Protein AF-Q2W8C9-F1 (afdb_monomer_lite)

Organism: Paramagnetospirillum magneticum (strain ATCC 700264 / AMB-1) (NCBI:txid342108)

Foldseek 3Di:
DVVLVVLVVVLVVLVVCVVVVHDHDLVSNLVSLCVNLVVDVVCNVVSVVSNVVSQDPPPDD

Structure (mmCIF, N/CA/C/O backbone):
data_AF-Q2W8C9-F1
#
_entry.id   AF-Q2W8C9-F1
#
loop_
_atom_site.group_PDB
_atom_site.id
_atom_site.type_symbol
_atom_site.label_atom_id
_atom_site.label_alt_id
_atom_site.label_comp_id
_atom_site.label_asym_id
_atom_site.label_entity_id
_atom_site.label_seq_id
_atom_site.pdbx_PDB_ins_code
_atom_site.Cartn_x
_atom_site.Cartn_y
_atom_site.Cartn_z
_atom_site.occupancy
_atom_site.B_iso_or_equiv
_atom_site.auth_seq_id
_atom_site.auth_comp_id
_atom_site.auth_asym_id
_atom_site.auth_atom_id
_atom_site.pdbx_PDB_model_num
ATOM 1 N N . MET A 1 1 ? -17.329 -0.219 5.877 1.00 60.56 1 MET A N 1
ATOM 2 C CA . MET A 1 1 ? -16.271 -1.264 5.883 1.00 60.56 1 MET A CA 1
ATOM 3 C C . MET A 1 1 ? -16.025 -1.973 4.540 1.00 60.56 1 MET A C 1
ATOM 5 O O . MET A 1 1 ? -14.901 -2.409 4.338 1.00 60.56 1 MET A O 1
ATOM 9 N N . LYS A 1 2 ? -16.984 -2.083 3.596 1.00 64.44 2 LYS A N 1
ATOM 10 C CA . LYS A 1 2 ? -16.753 -2.762 2.291 1.00 64.44 2 LYS A CA 1
ATOM 11 C C . LYS A 1 2 ? -15.614 -2.154 1.444 1.00 64.44 2 LYS A C 1
ATOM 13 O O . LYS A 1 2 ? -14.878 -2.902 0.811 1.00 64.44 2 LYS A O 1
ATOM 18 N N . LEU A 1 3 ? -15.437 -0.829 1.489 1.00 72.31 3 LEU A N 1
ATOM 19 C CA . LEU A 1 3 ? -14.402 -0.100 0.739 1.00 72.31 3 LEU A CA 1
ATOM 20 C C . LEU A 1 3 ? -12.970 -0.492 1.158 1.00 72.31 3 LEU A C 1
ATOM 22 O O . LEU A 1 3 ? -12.127 -0.773 0.314 1.00 72.31 3 LEU A O 1
ATOM 26 N N . VAL A 1 4 ? -12.726 -0.605 2.471 1.00 82.06 4 VAL A N 1
ATOM 27 C CA . VAL A 1 4 ? -11.415 -0.967 3.047 1.00 82.06 4 VAL A CA 1
ATOM 28 C C . VAL A 1 4 ? -10.975 -2.355 2.582 1.00 82.06 4 VAL A C 1
ATOM 30 O O . VAL A 1 4 ? -9.835 -2.535 2.172 1.00 82.06 4 VAL A O 1
ATOM 33 N N . ARG A 1 5 ? -11.893 -3.330 2.563 1.00 86.62 5 ARG A N 1
ATOM 34 C CA . ARG A 1 5 ? -11.595 -4.689 2.085 1.00 86.62 5 ARG A CA 1
ATOM 35 C C . ARG A 1 5 ? -11.204 -4.708 0.602 1.00 86.62 5 ARG A C 1
ATOM 37 O O . ARG A 1 5 ? -10.304 -5.455 0.231 1.00 86.62 5 ARG A O 1
ATOM 44 N N . GLY A 1 6 ? -11.857 -3.887 -0.224 1.00 91.50 6 GLY A N 1
ATOM 45 C CA . GLY A 1 6 ? -11.507 -3.730 -1.638 1.00 91.50 6 GLY A CA 1
ATOM 46 C C . GLY A 1 6 ? -10.110 -3.137 -1.825 1.00 91.50 6 GLY A C 1
ATOM 47 O O . GLY A 1 6 ? -9.321 -3.670 -2.599 1.00 91.50 6 GLY A O 1
ATOM 48 N N . HIS A 1 7 ? -9.777 -2.096 -1.058 1.00 92.56 7 HIS A N 1
ATOM 49 C CA . HIS A 1 7 ? -8.451 -1.475 -1.091 1.00 92.56 7 HIS A CA 1
ATOM 50 C C . HIS A 1 7 ? -7.341 -2.410 -0.600 1.00 92.56 7 HIS A C 1
ATOM 52 O O . HIS A 1 7 ? -6.287 -2.451 -1.224 1.00 92.56 7 HIS A O 1
ATOM 58 N N . ILE A 1 8 ? -7.582 -3.198 0.457 1.00 93.06 8 ILE A N 1
ATOM 59 C CA . ILE A 1 8 ? -6.627 -4.220 0.918 1.00 93.06 8 ILE A CA 1
ATOM 60 C C . ILE A 1 8 ? -6.378 -5.235 -0.193 1.00 93.06 8 ILE A C 1
ATOM 62 O O . ILE A 1 8 ? -5.229 -5.455 -0.554 1.00 93.06 8 ILE A O 1
ATOM 66 N N . LYS A 1 9 ? -7.443 -5.807 -0.777 1.00 95.19 9 LYS A N 1
ATOM 67 C CA . LYS A 1 9 ? -7.292 -6.786 -1.857 1.00 95.19 9 LYS A CA 1
ATOM 68 C C . LYS A 1 9 ? -6.497 -6.208 -3.029 1.00 95.19 9 LYS A C 1
ATOM 70 O O . LYS A 1 9 ? -5.570 -6.849 -3.505 1.00 95.19 9 LYS A O 1
ATOM 75 N N . ARG A 1 10 ? -6.838 -4.996 -3.472 1.00 95.44 10 ARG A N 1
ATOM 76 C CA . ARG A 1 10 ? -6.153 -4.357 -4.597 1.00 95.44 10 ARG A CA 1
ATOM 77 C C . ARG A 1 10 ? -4.679 -4.082 -4.290 1.00 95.44 10 ARG A C 1
ATOM 79 O O . ARG A 1 10 ? -3.838 -4.316 -5.149 1.00 95.44 10 ARG A O 1
ATOM 86 N N . LEU A 1 11 ? -4.366 -3.628 -3.076 1.00 94.81 11 LEU A N 1
ATOM 87 C CA . LEU A 1 11 ? -2.986 -3.408 -2.648 1.00 94.81 11 LEU A CA 1
ATOM 88 C C . LEU A 1 11 ? -2.193 -4.723 -2.610 1.00 94.81 11 LEU A C 1
ATOM 90 O O . LEU A 1 11 ? -1.056 -4.751 -3.068 1.00 94.81 11 LEU A O 1
ATOM 94 N N . THR A 1 12 ? -2.792 -5.812 -2.122 1.00 94.69 12 THR A N 1
ATOM 95 C CA . THR A 1 12 ? -2.181 -7.149 -2.160 1.00 94.69 12 THR A CA 1
ATOM 96 C C . THR A 1 12 ? -1.905 -7.598 -3.593 1.00 94.69 12 THR A C 1
ATOM 98 O O . THR A 1 12 ? -0.776 -7.977 -3.884 1.00 94.69 12 THR A O 1
ATOM 101 N N . ASP A 1 13 ? -2.884 -7.474 -4.496 1.00 95.62 13 ASP A N 1
ATOM 102 C CA . ASP A 1 13 ? -2.733 -7.875 -5.902 1.00 95.62 13 ASP A CA 1
ATOM 103 C C . ASP A 1 13 ? -1.573 -7.1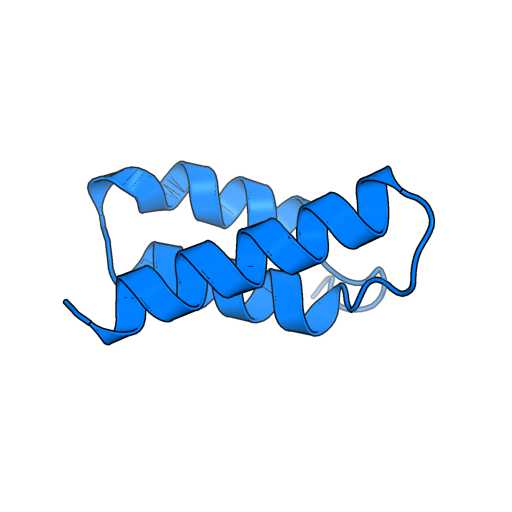11 -6.589 1.00 95.62 13 ASP A C 1
ATOM 105 O O . ASP A 1 13 ? -0.825 -7.687 -7.380 1.00 95.62 13 ASP A O 1
ATOM 109 N N . LEU A 1 14 ? -1.389 -5.823 -6.266 1.00 94.88 14 LEU A N 1
ATOM 110 C CA . LEU A 1 14 ? -0.282 -5.004 -6.777 1.00 94.88 14 LEU A CA 1
ATOM 111 C C . LEU A 1 14 ? 1.080 -5.436 -6.211 1.00 94.88 14 LEU A C 1
ATOM 113 O O . LEU A 1 14 ? 2.049 -5.533 -6.959 1.00 94.88 14 LEU A O 1
ATOM 117 N N . ILE A 1 15 ? 1.165 -5.726 -4.910 1.00 92.19 15 ILE A N 1
ATOM 118 C CA . ILE A 1 15 ? 2.410 -6.195 -4.277 1.00 92.19 15 ILE A CA 1
ATOM 119 C C . ILE A 1 15 ? 2.809 -7.575 -4.821 1.00 92.19 15 ILE A C 1
ATOM 121 O O . ILE A 1 15 ? 3.981 -7.823 -5.095 1.00 92.19 15 ILE A O 1
ATOM 125 N N . GLU A 1 16 ? 1.842 -8.470 -5.028 1.00 94.75 16 GLU A N 1
ATOM 126 C CA . GLU A 1 16 ? 2.086 -9.763 -5.673 1.00 94.75 16 GLU A CA 1
ATOM 127 C C . GLU A 1 16 ? 2.558 -9.590 -7.121 1.00 94.75 16 GLU A C 1
ATOM 129 O O . GLU A 1 16 ? 3.421 -10.333 -7.586 1.00 94.75 16 GLU A O 1
ATOM 134 N N . ALA A 1 17 ? 2.017 -8.612 -7.855 1.00 93.62 17 ALA A N 1
ATOM 135 C CA . ALA A 1 17 ? 2.508 -8.287 -9.189 1.00 93.62 17 ALA A CA 1
ATOM 136 C C . ALA A 1 17 ? 3.987 -7.862 -9.163 1.00 93.62 17 ALA A C 1
ATOM 138 O O . ALA A 1 17 ? 4.763 -8.427 -9.933 1.00 93.62 17 ALA A O 1
ATOM 139 N N . GLU A 1 18 ? 4.388 -6.979 -8.237 1.00 92.12 18 GLU A N 1
ATOM 140 C CA . GLU A 1 18 ? 5.795 -6.581 -8.052 1.00 92.12 18 GLU A CA 1
ATOM 141 C C . GLU A 1 18 ? 6.685 -7.791 -7.735 1.00 92.12 18 GLU A C 1
ATOM 143 O O . GLU A 1 18 ? 7.722 -7.985 -8.370 1.00 92.12 18 GLU A O 1
ATOM 148 N N . TYR A 1 19 ? 6.254 -8.647 -6.802 1.00 91.31 19 TYR A N 1
ATOM 149 C CA . TYR A 1 19 ? 6.997 -9.846 -6.404 1.00 91.31 19 TYR A CA 1
ATOM 150 C C . TYR A 1 19 ? 7.223 -10.822 -7.569 1.00 91.31 19 TYR A C 1
ATOM 152 O O . TYR A 1 19 ? 8.292 -11.418 -7.687 1.00 91.31 19 TYR A O 1
ATOM 160 N N . HIS A 1 20 ? 6.235 -10.966 -8.452 1.00 95.19 20 HIS A N 1
ATOM 161 C CA . HIS A 1 20 ? 6.314 -11.833 -9.628 1.00 95.19 20 HIS A CA 1
ATOM 162 C C . HIS A 1 20 ? 6.955 -11.169 -10.859 1.00 95.19 20 HIS A C 1
ATOM 164 O O . HIS A 1 20 ? 6.951 -11.773 -11.931 1.00 95.19 20 HIS A O 1
ATOM 170 N N . GLY A 1 21 ? 7.485 -9.945 -10.741 1.00 92.56 21 GLY A N 1
ATOM 171 C CA . GLY A 1 21 ? 8.079 -9.216 -11.868 1.00 92.56 21 GLY A CA 1
ATOM 172 C C . GLY A 1 21 ? 7.071 -8.826 -12.955 1.00 92.56 21 GLY A C 1
ATOM 173 O O . GLY A 1 21 ? 7.448 -8.670 -14.114 1.00 92.56 21 GLY A O 1
ATOM 174 N N . ARG A 1 22 ? 5.786 -8.712 -12.598 1.00 93.06 22 ARG A N 1
ATOM 175 C CA . ARG A 1 22 ? 4.717 -8.211 -13.472 1.00 93.06 22 ARG A CA 1
ATOM 176 C C . ARG A 1 22 ? 4.603 -6.691 -13.350 1.00 93.06 22 ARG A C 1
ATOM 178 O O . ARG A 1 22 ? 5.199 -6.083 -12.463 1.00 93.06 22 ARG A O 1
ATOM 185 N N . ASP A 1 23 ? 3.795 -6.094 -14.222 1.00 90.25 23 ASP A N 1
ATOM 186 C CA . ASP A 1 23 ? 3.510 -4.661 -14.184 1.00 90.25 23 ASP A CA 1
ATOM 187 C C . ASP A 1 23 ? 2.999 -4.236 -12.804 1.00 90.25 23 ASP A C 1
ATOM 189 O O . ASP A 1 23 ? 1.975 -4.720 -12.311 1.00 90.25 23 ASP A O 1
ATOM 193 N N . PHE A 1 24 ? 3.736 -3.316 -12.188 1.00 92.00 24 PHE A N 1
ATOM 194 C CA . PHE A 1 24 ? 3.462 -2.808 -10.855 1.00 92.00 24 PHE A CA 1
ATOM 195 C C . PHE A 1 24 ? 3.271 -1.293 -10.888 1.00 92.00 24 PHE A C 1
ATOM 197 O O . PHE A 1 24 ? 4.222 -0.528 -11.072 1.00 92.00 24 PHE A O 1
ATOM 204 N N . ASP A 1 25 ? 2.032 -0.852 -10.663 1.00 92.62 25 ASP A N 1
ATOM 205 C CA . ASP A 1 25 ? 1.716 0.567 -10.515 1.00 92.62 25 ASP A CA 1
ATOM 206 C C . ASP A 1 25 ? 2.049 1.042 -9.090 1.00 92.62 25 ASP A C 1
ATOM 208 O O . ASP A 1 25 ? 1.232 0.983 -8.162 1.00 92.62 25 ASP A O 1
ATOM 212 N N . ARG A 1 26 ? 3.279 1.546 -8.927 1.00 91.62 26 ARG A N 1
ATOM 213 C CA . ARG A 1 26 ? 3.770 2.145 -7.673 1.00 91.62 26 ARG A CA 1
ATOM 214 C C . ARG A 1 26 ? 2.874 3.284 -7.179 1.00 91.62 26 ARG A C 1
ATOM 216 O O . ARG A 1 26 ? 2.682 3.430 -5.973 1.00 91.62 26 ARG A O 1
ATOM 223 N N . HIS A 1 27 ? 2.321 4.092 -8.084 1.00 92.81 27 HIS A N 1
ATOM 224 C CA . HIS A 1 27 ? 1.508 5.248 -7.713 1.00 92.81 27 HIS A CA 1
ATOM 225 C C . HIS A 1 27 ? 0.125 4.819 -7.205 1.00 92.81 27 HIS A C 1
ATOM 227 O O . HIS A 1 27 ? -0.382 5.369 -6.224 1.00 92.81 27 HIS A O 1
ATOM 233 N N . GLU A 1 28 ? -0.482 3.800 -7.816 1.00 94.06 28 GLU A N 1
ATOM 234 C CA . GLU A 1 28 ? -1.703 3.181 -7.295 1.00 94.06 28 GLU A CA 1
ATOM 235 C C . GLU A 1 28 ? -1.466 2.544 -5.918 1.00 94.06 28 GLU A C 1
ATOM 237 O O . GLU A 1 28 ? -2.237 2.800 -4.988 1.00 94.06 28 GLU A O 1
ATOM 242 N N . ALA A 1 29 ? -0.374 1.791 -5.753 1.00 94.81 29 ALA A N 1
ATOM 243 C CA . ALA A 1 29 ? -0.020 1.170 -4.478 1.00 94.81 29 ALA A CA 1
ATOM 244 C C . ALA A 1 29 ? 0.185 2.209 -3.362 1.00 94.81 29 ALA A C 1
ATOM 246 O O . ALA A 1 29 ? -0.330 2.037 -2.254 1.00 94.81 29 ALA A O 1
ATOM 247 N N . TYR A 1 30 ? 0.863 3.322 -3.666 1.00 95.25 30 TYR A N 1
ATOM 248 C CA . TYR A 1 30 ? 1.011 4.457 -2.752 1.00 95.25 30 TYR A CA 1
ATOM 249 C C . TYR A 1 30 ? -0.349 5.013 -2.305 1.00 95.25 30 TYR A C 1
ATOM 251 O O . TYR A 1 30 ? -0.606 5.124 -1.103 1.00 95.25 30 TYR A O 1
ATOM 259 N N . ARG A 1 31 ? -1.243 5.328 -3.254 1.00 95.19 31 ARG A N 1
ATOM 260 C CA . ARG A 1 31 ? -2.562 5.904 -2.941 1.00 95.19 31 ARG A CA 1
ATOM 261 C C . ARG A 1 31 ? -3.395 4.965 -2.076 1.00 95.19 31 ARG A C 1
ATOM 263 O O . ARG A 1 31 ? -3.960 5.407 -1.080 1.00 95.19 31 ARG A O 1
ATOM 270 N N . LEU A 1 32 ? -3.434 3.676 -2.416 1.00 95.75 32 LEU A N 1
ATOM 271 C CA . LEU A 1 32 ? -4.172 2.671 -1.647 1.00 9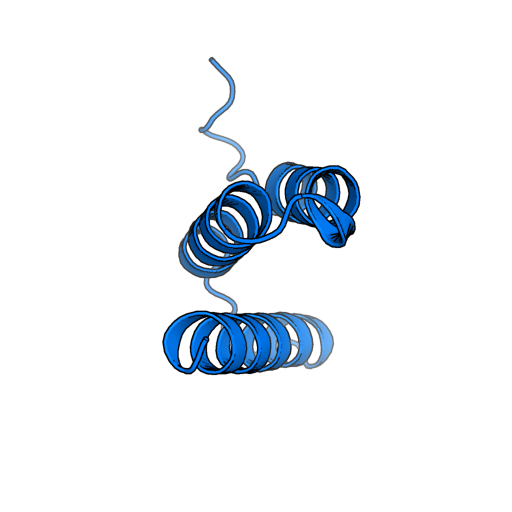5.7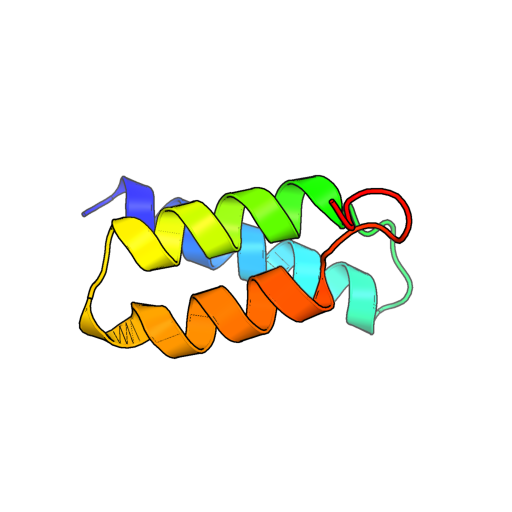5 32 LEU A CA 1
ATOM 272 C C . LEU A 1 32 ? -3.635 2.538 -0.222 1.00 95.75 32 LEU A C 1
ATOM 274 O O . LEU A 1 32 ? -4.422 2.513 0.723 1.00 95.75 32 LEU A O 1
ATOM 278 N N . ALA A 1 33 ? -2.311 2.505 -0.056 1.00 95.44 33 ALA A N 1
ATOM 279 C CA . ALA A 1 33 ? -1.685 2.467 1.259 1.00 95.44 33 ALA A CA 1
ATOM 280 C C . ALA A 1 33 ? -2.035 3.718 2.088 1.00 95.44 33 ALA A C 1
ATOM 282 O O . ALA A 1 33 ? -2.464 3.591 3.233 1.00 95.44 33 ALA A O 1
ATOM 283 N N . MET A 1 34 ? -1.963 4.921 1.510 1.00 95.69 34 MET A N 1
ATOM 284 C CA . MET A 1 34 ? -2.362 6.155 2.203 1.00 95.69 34 MET A CA 1
ATOM 285 C C . MET A 1 34 ? -3.845 6.155 2.595 1.00 95.69 34 MET A C 1
ATOM 287 O O . MET A 1 34 ? -4.175 6.424 3.750 1.00 95.69 34 MET A O 1
ATOM 291 N N . THR A 1 35 ? -4.739 5.755 1.686 1.00 94.50 35 THR A N 1
ATOM 292 C CA . THR A 1 35 ? -6.176 5.648 1.980 1.00 94.50 35 THR A CA 1
ATOM 293 C C . THR A 1 35 ? -6.463 4.639 3.096 1.00 94.50 35 THR A C 1
ATOM 295 O O . THR A 1 35 ? -7.312 4.885 3.951 1.00 94.50 35 THR A O 1
ATOM 298 N N . LEU A 1 36 ? -5.757 3.505 3.132 1.00 94.56 36 LEU A N 1
ATOM 299 C CA . LEU A 1 36 ? -5.887 2.525 4.216 1.00 94.56 36 LEU A CA 1
ATOM 300 C C . LEU A 1 36 ? -5.367 3.068 5.552 1.00 94.56 36 LEU A C 1
ATOM 302 O O . LEU A 1 36 ? -5.971 2.792 6.589 1.00 94.56 36 LEU A O 1
ATOM 306 N N . ALA A 1 37 ? -4.297 3.867 5.530 1.00 94.50 37 ALA A N 1
ATOM 307 C CA . ALA A 1 37 ? -3.746 4.489 6.729 1.00 94.50 37 ALA A CA 1
ATOM 308 C C . ALA A 1 37 ? -4.696 5.520 7.364 1.00 94.50 37 ALA A C 1
ATOM 310 O O . ALA A 1 37 ? -4.742 5.674 8.588 1.00 94.50 37 ALA A O 1
ATOM 311 N N . GLU A 1 38 ? -5.448 6.235 6.529 1.00 93.62 38 GLU A N 1
ATOM 312 C CA . GLU A 1 38 ? -6.477 7.183 6.961 1.00 93.62 38 GLU A CA 1
ATOM 313 C C . GLU A 1 38 ? -7.731 6.464 7.464 1.00 93.62 38 GLU A C 1
ATOM 315 O O . GLU A 1 38 ? -8.276 6.828 8.506 1.00 93.62 38 GLU A O 1
ATOM 320 N N .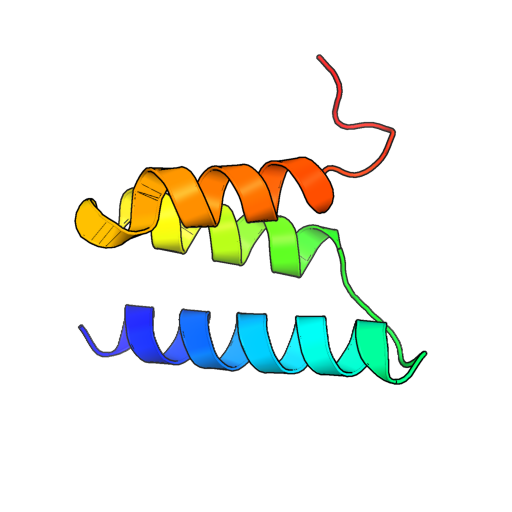 ALA A 1 39 ? -8.158 5.412 6.760 1.00 92.38 39 ALA A N 1
ATOM 321 C CA . ALA A 1 39 ? -9.393 4.694 7.054 1.00 92.38 39 ALA A CA 1
ATOM 322 C C . ALA A 1 39 ? -9.317 3.783 8.290 1.00 92.38 39 ALA A C 1
ATOM 324 O O . ALA A 1 39 ? -10.360 3.467 8.863 1.00 92.38 39 ALA A O 1
ATOM 325 N N . SER A 1 40 ? -8.122 3.330 8.690 1.00 91.50 40 SER A N 1
ATOM 326 C CA . SER A 1 40 ? -7.946 2.443 9.845 1.00 91.50 40 SER A CA 1
ATOM 327 C C . SER A 1 40 ? -6.754 2.861 10.718 1.00 91.50 40 SER A C 1
ATOM 329 O O . SER A 1 40 ? -5.599 2.649 10.333 1.00 91.50 40 SER A O 1
ATOM 331 N N . PRO A 1 41 ? -7.010 3.428 11.918 1.00 91.38 41 PRO A N 1
ATOM 332 C CA . PRO A 1 41 ? -5.958 3.823 12.854 1.00 91.38 41 PRO A CA 1
ATOM 333 C C . PRO A 1 41 ? -5.026 2.674 13.260 1.00 91.38 41 PRO A C 1
ATOM 335 O O . PRO A 1 41 ? -3.831 2.898 13.418 1.00 91.38 41 PRO A O 1
ATOM 338 N N . GLU A 1 42 ? -5.551 1.450 13.369 1.00 94.00 42 GLU A N 1
ATOM 339 C CA . GLU A 1 42 ? -4.816 0.254 13.815 1.00 94.00 42 GLU A CA 1
ATOM 340 C C . GLU A 1 42 ? -3.658 -0.124 12.884 1.00 94.00 42 GLU A C 1
ATOM 342 O O . GLU A 1 42 ? -2.625 -0.614 13.332 1.00 94.00 42 GLU A O 1
ATOM 347 N N . ILE A 1 43 ? -3.813 0.118 11.580 1.00 92.75 43 ILE A N 1
ATOM 348 C CA . ILE A 1 43 ? -2.804 -0.215 10.562 1.00 92.75 43 ILE A CA 1
ATOM 349 C C . ILE A 1 43 ? -2.114 1.026 9.995 1.00 92.75 43 ILE A C 1
ATOM 351 O O . ILE A 1 43 ? -1.325 0.907 9.056 1.00 92.75 43 ILE A O 1
ATOM 355 N N . ARG A 1 44 ? -2.395 2.215 10.545 1.00 94.62 44 ARG A N 1
ATOM 356 C CA . ARG A 1 44 ? -1.946 3.505 10.008 1.00 94.62 44 ARG A CA 1
ATOM 357 C C . ARG A 1 44 ? -0.445 3.558 9.779 1.00 94.62 44 ARG A C 1
ATOM 359 O O . ARG A 1 44 ? -0.006 3.867 8.674 1.00 94.62 44 ARG A O 1
ATOM 366 N N . ASP A 1 45 ? 0.337 3.252 10.805 1.00 95.94 45 ASP A N 1
ATOM 367 C CA . ASP A 1 45 ? 1.793 3.381 10.733 1.00 95.94 45 ASP A CA 1
ATOM 368 C C . ASP A 1 45 ? 2.403 2.350 9.785 1.00 95.94 45 ASP A C 1
ATOM 370 O O . ASP A 1 45 ? 3.313 2.664 9.016 1.00 95.94 45 ASP A O 1
ATOM 374 N N . THR A 1 46 ? 1.853 1.135 9.770 1.00 95.38 46 THR A N 1
ATOM 375 C CA . THR A 1 46 ? 2.240 0.089 8.821 1.00 95.38 46 THR A CA 1
ATOM 376 C C . THR A 1 46 ? 1.974 0.533 7.387 1.00 95.38 46 THR A C 1
ATOM 378 O O . THR A 1 46 ? 2.868 0.473 6.546 1.00 95.38 46 THR A O 1
ATOM 381 N N . MET A 1 47 ? 0.773 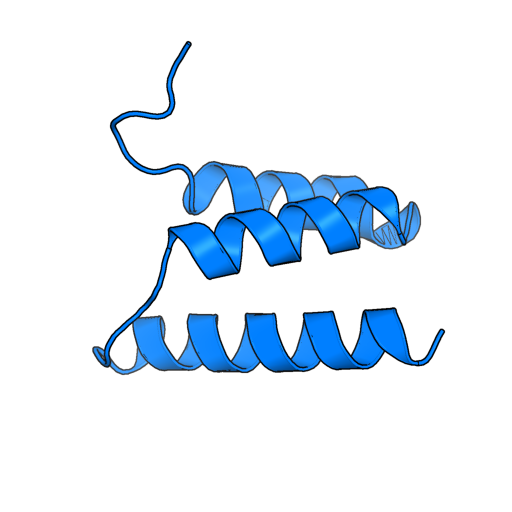1.035 7.106 1.00 95.50 47 MET A N 1
ATOM 382 C CA . MET A 1 47 ? 0.388 1.484 5.771 1.00 95.50 47 MET A CA 1
ATOM 383 C C . MET A 1 47 ? 1.167 2.727 5.326 1.00 95.50 47 MET A C 1
ATOM 385 O O . MET A 1 47 ? 1.566 2.808 4.168 1.00 95.50 47 MET A O 1
ATOM 389 N N . ARG A 1 48 ? 1.495 3.650 6.238 1.00 95.06 48 ARG A N 1
ATOM 390 C CA . ARG A 1 48 ? 2.399 4.775 5.946 1.00 95.06 48 ARG A CA 1
ATOM 391 C C . ARG A 1 48 ? 3.794 4.304 5.555 1.00 95.06 48 ARG A C 1
ATOM 393 O O . ARG A 1 48 ? 4.339 4.807 4.584 1.00 95.06 48 ARG A O 1
ATOM 400 N N . ARG A 1 49 ? 4.356 3.305 6.245 1.00 94.88 49 ARG A N 1
ATOM 401 C CA . ARG A 1 49 ? 5.654 2.714 5.864 1.00 94.88 49 ARG A CA 1
ATOM 402 C C . ARG A 1 49 ? 5.599 2.044 4.493 1.00 94.88 49 ARG A C 1
ATOM 404 O O . ARG A 1 49 ? 6.556 2.163 3.731 1.00 94.88 49 ARG A O 1
ATOM 411 N N . VAL A 1 50 ? 4.500 1.353 4.179 1.00 92.38 50 VAL A N 1
ATOM 412 C CA . VAL A 1 50 ? 4.269 0.793 2.838 1.00 92.38 50 VAL A CA 1
ATOM 413 C C . VAL A 1 50 ? 4.245 1.920 1.808 1.00 92.38 50 VAL A C 1
ATOM 415 O O . VAL A 1 50 ? 5.029 1.879 0.867 1.00 92.38 50 VAL A O 1
ATOM 418 N N . ALA A 1 51 ? 3.446 2.966 2.028 1.00 93.88 51 ALA A N 1
ATOM 419 C CA . ALA A 1 51 ? 3.391 4.131 1.150 1.00 93.88 51 ALA A CA 1
ATOM 420 C C . ALA A 1 51 ? 4.775 4.772 0.957 1.00 93.88 51 ALA A C 1
ATOM 422 O O . ALA A 1 51 ? 5.182 5.001 -0.176 1.00 93.88 51 ALA A O 1
ATOM 423 N N . SER A 1 52 ? 5.553 4.966 2.028 1.00 92.00 52 SER A N 1
ATOM 424 C CA . SER A 1 52 ? 6.903 5.537 1.944 1.00 92.00 52 SER A CA 1
ATOM 425 C C . SER A 1 52 ? 7.838 4.738 1.032 1.00 92.00 52 SER A C 1
ATOM 427 O O . SER A 1 52 ? 8.651 5.339 0.336 1.00 92.00 52 SER A O 1
ATOM 429 N N . ARG A 1 53 ? 7.708 3.406 0.987 1.00 89.88 53 ARG A N 1
ATOM 430 C CA . ARG A 1 53 ? 8.487 2.541 0.081 1.00 89.88 53 ARG A CA 1
ATOM 431 C C . ARG A 1 53 ? 8.007 2.605 -1.368 1.00 89.88 53 ARG A C 1
ATOM 433 O O . ARG A 1 53 ? 8.795 2.353 -2.271 1.00 89.88 53 ARG A O 1
ATOM 440 N N . MET A 1 54 ? 6.740 2.954 -1.575 1.00 88.69 54 MET A N 1
ATOM 441 C CA . MET A 1 54 ? 6.141 3.127 -2.900 1.00 88.69 54 MET A CA 1
ATOM 442 C C . MET A 1 54 ? 6.274 4.554 -3.436 1.00 88.69 54 MET A C 1
ATOM 444 O O . MET A 1 54 ? 5.879 4.796 -4.574 1.00 88.69 54 MET A O 1
ATOM 448 N N . THR A 1 55 ? 6.827 5.485 -2.644 1.00 80.25 55 THR A N 1
ATOM 449 C CA . THR A 1 55 ? 7.077 6.874 -3.050 1.00 80.25 55 THR A CA 1
ATOM 450 C C . THR A 1 55 ? 7.855 6.888 -4.366 1.00 80.25 55 THR A C 1
ATOM 452 O O . THR A 1 55 ? 9.005 6.439 -4.398 1.00 80.25 55 THR A O 1
ATOM 455 N N 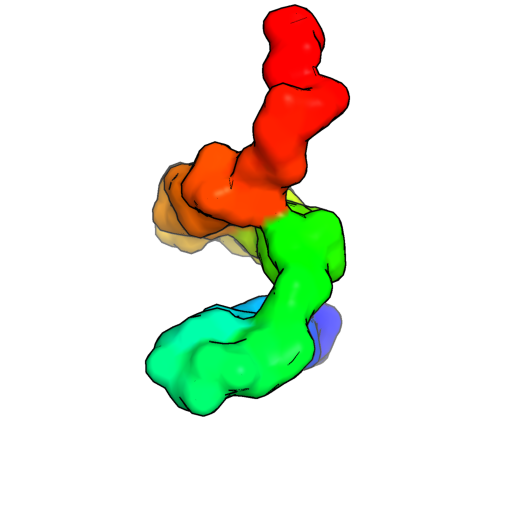. PRO A 1 56 ? 7.263 7.391 -5.462 1.00 65.00 56 PRO A N 1
ATOM 456 C CA . PRO A 1 56 ? 7.985 7.573 -6.708 1.00 65.00 56 PRO A CA 1
ATOM 457 C C . PRO A 1 56 ? 9.177 8.497 -6.459 1.00 65.00 56 PRO A C 1
ATOM 459 O O . PRO A 1 56 ? 9.049 9.484 -5.740 1.00 65.00 56 PRO A O 1
ATOM 462 N N . SER A 1 57 ? 10.324 8.228 -7.076 1.00 60.97 57 SER A N 1
ATOM 463 C CA . SER A 1 57 ? 11.565 8.998 -6.887 1.00 60.97 57 SER A CA 1
ATOM 464 C C . SER A 1 57 ? 11.465 10.499 -7.239 1.00 60.97 57 SER A C 1
ATOM 466 O O . SER A 1 57 ? 12.436 11.219 -7.062 1.00 60.97 57 SER A O 1
ATOM 468 N N . GLY A 1 58 ? 10.308 10.979 -7.714 1.00 55.47 58 GLY A N 1
ATOM 469 C CA . GLY A 1 58 ? 9.988 12.394 -7.951 1.00 55.47 58 GLY A CA 1
ATOM 470 C C . GLY A 1 58 ? 8.977 13.012 -6.970 1.00 55.47 58 GLY A C 1
ATOM 471 O O . GLY A 1 58 ? 8.464 14.088 -7.246 1.00 55.47 58 GLY A O 1
ATOM 472 N N . LEU A 1 59 ? 8.653 12.336 -5.862 1.00 56.03 59 LEU A N 1
ATOM 473 C CA . LEU A 1 59 ? 7.696 12.778 -4.830 1.00 56.03 59 LEU A CA 1
ATOM 474 C C . LEU A 1 59 ? 8.392 13.110 -3.494 1.00 56.03 59 LEU A C 1
ATOM 476 O O . LEU A 1 59 ? 7.800 12.989 -2.423 1.00 56.03 59 LEU A O 1
ATOM 480 N N . GLN A 1 60 ? 9.664 13.510 -3.556 1.00 48.12 60 GLN A N 1
ATOM 481 C CA . GLN A 1 60 ? 10.337 14.197 -2.454 1.00 48.12 60 GLN A CA 1
ATOM 482 C C . GLN A 1 60 ? 10.079 15.696 -2.624 1.00 48.12 60 GLN A C 1
ATOM 484 O O . GLN A 1 60 ? 10.524 16.287 -3.607 1.00 48.12 60 GLN A O 1
ATOM 489 N N . ALA A 1 61 ? 9.282 16.261 -1.716 1.00 47.84 61 ALA A N 1
ATOM 490 C CA . ALA A 1 61 ? 9.209 17.704 -1.508 1.00 47.84 61 ALA A CA 1
ATOM 491 C C . ALA A 1 61 ? 10.531 18.229 -0.935 1.00 47.84 61 ALA A C 1
ATOM 493 O O . ALA A 1 61 ? 11.180 17.457 -0.187 1.00 47.84 61 ALA A O 1
#

Secondary structure (DSSP, 8-state):
-HHHHHHHHHHHHHHHHHHTTS---HHHHHHHHHHHHHH-GGGHHHHHHHHHHH--TT---

Sequence (61 aa):
MKLVRGHIKRLTDLIEAEYHGRDFDRHEAYRLAMTLAEASPEIRDTMRRVASRMTPSGLQA

pLDDT: mean 87.95, std 12.72, range [47.84, 95.94]

Radius of gyration: 11.43 Å; chains: 1; bounding box: 28×30×28 Å